Protein AF-A0A524F123-F1 (afdb_monomer_lite)

Sequence (159 aa):
MFIKKDIQKHLVKMGKIKVYKKPNFTHEKTQEEYDSALGEVSDNINSIKGILSKKMNVVRLRILDICVVNLENAFKQYYHTYTYSRDGTAEKNFTKSIRELNSFLRAAGLDASNNKDTESKIKWLNTEFIKQAKYIQQVERQIRDNNIEPFTEIVESLT

pLDDT: mean 89.84, std 8.6, range [45.41, 96.75]

Secondary structure (DSSP, 8-state):
----HHHHHHHHHTTSEEEEEEESS--SS-HHHHHHHHHHHHHHHHHHHHHHHTT--HHHHHHHHHHHHHHHHHHHHHTSTT--S--HHHHHHHHHHHHHHHHHHHHTT--TTT-HHHHHHHHHHHHHHHHHHHHHHHHHHHHHHTT--SEEEEEEE--

Structure (mmCIF, N/CA/C/O backbone):
data_AF-A0A524F123-F1
#
_entry.id   AF-A0A524F123-F1
#
loop_
_atom_site.group_PDB
_atom_site.id
_atom_site.type_symbol
_atom_site.label_atom_id
_atom_site.label_alt_id
_atom_site.label_comp_id
_atom_site.label_asym_id
_atom_site.label_entity_id
_atom_site.label_seq_id
_atom_site.pdbx_PDB_ins_code
_atom_site.Cartn_x
_atom_site.Cartn_y
_atom_site.Cartn_z
_atom_site.occupancy
_atom_site.B_iso_or_equiv
_atom_site.auth_seq_id
_atom_site.auth_comp_id
_atom_site.auth_asym_id
_atom_site.auth_atom_id
_atom_site.pdbx_PDB_model_num
ATOM 1 N N . MET A 1 1 ? -30.756 -1.840 24.312 1.00 45.41 1 MET A N 1
ATOM 2 C CA . MET A 1 1 ? -31.659 -2.975 24.013 1.00 45.41 1 MET A CA 1
ATOM 3 C C . MET A 1 1 ? -30.893 -3.940 23.119 1.00 45.41 1 MET A C 1
ATOM 5 O O . MET A 1 1 ? -30.521 -3.546 22.024 1.00 45.41 1 MET A O 1
ATOM 9 N N . PHE A 1 2 ? -30.553 -5.138 23.600 1.00 49.88 2 PHE A N 1
ATOM 10 C CA . PHE A 1 2 ? -29.768 -6.107 22.826 1.00 49.88 2 PHE A CA 1
ATOM 11 C C . PHE A 1 2 ? -30.707 -6.952 21.958 1.00 49.88 2 PHE A C 1
ATOM 13 O O . PHE A 1 2 ? -31.476 -7.761 22.475 1.00 49.88 2 PHE A O 1
ATOM 20 N N . ILE A 1 3 ? -30.675 -6.751 20.641 1.00 62.31 3 ILE A N 1
ATOM 21 C CA . ILE A 1 3 ? -31.380 -7.620 19.693 1.00 62.31 3 ILE A CA 1
ATOM 22 C C . ILE A 1 3 ? -30.590 -8.933 19.604 1.00 62.31 3 ILE A C 1
ATOM 24 O O . ILE A 1 3 ? -29.382 -8.918 19.376 1.00 62.31 3 ILE A O 1
ATOM 28 N N . LYS A 1 4 ? -31.247 -10.086 19.793 1.00 79.19 4 LYS A N 1
ATOM 29 C CA . LYS A 1 4 ? -30.601 -11.399 19.605 1.00 79.19 4 LYS A CA 1
ATOM 30 C C . LYS A 1 4 ? -30.065 -11.512 18.168 1.00 79.19 4 LYS A C 1
ATOM 32 O O . LYS A 1 4 ? -30.774 -11.144 17.232 1.00 79.19 4 LYS A O 1
ATOM 37 N N . LYS A 1 5 ? -28.865 -12.082 17.979 1.00 77.06 5 LYS A N 1
ATOM 38 C CA . LYS A 1 5 ? -28.205 -12.222 16.658 1.00 77.06 5 LYS A CA 1
ATOM 39 C C . LYS A 1 5 ? -29.109 -12.821 15.571 1.00 77.06 5 LYS A C 1
ATOM 41 O O . LYS A 1 5 ? -29.027 -12.410 14.416 1.00 77.06 5 LYS A O 1
ATOM 46 N N . ASP A 1 6 ? -29.996 -13.749 15.924 1.00 79.44 6 ASP A N 1
ATOM 47 C CA . ASP A 1 6 ? -30.924 -14.366 14.965 1.00 79.44 6 ASP A CA 1
ATOM 48 C C . ASP A 1 6 ? -32.019 -13.401 14.489 1.00 79.44 6 ASP A C 1
ATOM 50 O O . ASP A 1 6 ? -32.360 -13.379 13.306 1.00 79.44 6 ASP A O 1
ATOM 54 N N . ILE A 1 7 ? -32.502 -12.531 15.381 1.00 81.69 7 ILE A N 1
ATOM 55 C CA . ILE A 1 7 ? -33.461 -11.468 15.053 1.00 81.69 7 ILE A CA 1
ATOM 56 C C . ILE A 1 7 ? -32.778 -10.414 14.175 1.00 81.69 7 ILE A C 1
ATOM 58 O O . ILE A 1 7 ? -33.338 -9.992 13.167 1.00 81.69 7 ILE A O 1
ATOM 62 N N . GLN A 1 8 ? -31.535 -10.047 14.496 1.00 80.62 8 GLN A N 1
ATOM 63 C CA . GLN A 1 8 ? -30.740 -9.116 13.693 1.00 80.62 8 GLN A CA 1
ATOM 64 C C . GLN A 1 8 ? -30.529 -9.647 12.265 1.00 80.62 8 GLN A C 1
ATOM 66 O O . GLN A 1 8 ? -30.780 -8.929 11.301 1.00 80.62 8 GLN A O 1
ATOM 71 N N . LYS A 1 9 ? -30.163 -10.929 12.099 1.00 83.75 9 LYS A N 1
ATOM 72 C CA . LYS A 1 9 ? -30.049 -11.566 10.772 1.00 83.75 9 LYS A CA 1
ATOM 73 C C . LYS A 1 9 ? -31.360 -11.526 9.987 1.00 83.75 9 LYS A C 1
ATOM 75 O O . LYS A 1 9 ? -31.336 -11.312 8.777 1.00 83.75 9 LYS A O 1
ATOM 80 N N . HIS A 1 10 ? -32.490 -11.753 10.655 1.00 85.56 10 HIS A N 1
ATOM 81 C CA . HIS A 1 10 ? -33.800 -11.714 10.012 1.00 85.56 10 HIS A CA 1
ATOM 82 C C . HIS A 1 10 ? -34.150 -10.297 9.535 1.00 85.56 10 HIS A C 1
ATOM 84 O O . HIS A 1 10 ? -34.506 -10.113 8.375 1.00 85.56 10 HIS A O 1
ATOM 90 N N . LEU A 1 11 ? -33.941 -9.284 10.379 1.00 84.88 11 LEU A N 1
ATOM 91 C CA . LEU A 1 11 ? -34.186 -7.879 10.038 1.00 84.88 11 LEU A CA 1
ATOM 92 C C . LEU A 1 11 ? -33.279 -7.370 8.905 1.00 84.88 11 LEU A C 1
ATOM 94 O O . LEU A 1 11 ? -33.742 -6.599 8.065 1.00 84.88 11 LEU A O 1
ATOM 98 N N . VAL A 1 12 ? -32.023 -7.835 8.832 1.00 84.69 12 VAL A N 1
ATOM 99 C CA . VAL A 1 12 ? -31.125 -7.560 7.693 1.00 84.69 12 VAL A CA 1
ATOM 100 C C . VAL A 1 12 ? -31.685 -8.159 6.403 1.00 84.69 12 VAL A C 1
ATOM 102 O O . VAL A 1 12 ? -31.771 -7.466 5.394 1.00 84.69 12 VAL A O 1
ATOM 105 N N . LYS A 1 13 ? -32.117 -9.430 6.423 1.00 87.31 13 LYS A N 1
ATOM 106 C CA . LYS A 1 13 ? -32.725 -10.081 5.246 1.00 87.31 13 LYS A CA 1
ATOM 107 C C . LYS A 1 13 ? -33.996 -9.376 4.775 1.00 87.31 13 LYS A C 1
ATOM 109 O O . LYS A 1 13 ? -34.259 -9.341 3.580 1.00 87.31 13 LYS A O 1
ATOM 114 N N . MET A 1 14 ? -34.769 -8.822 5.704 1.00 87.50 14 MET A N 1
ATOM 115 C CA . MET A 1 14 ? -35.975 -8.047 5.406 1.00 87.50 14 MET A CA 1
ATOM 116 C C . MET A 1 14 ? -35.685 -6.614 4.930 1.00 87.50 14 MET A C 1
ATOM 118 O O . MET A 1 14 ? -36.629 -5.866 4.685 1.00 87.50 14 MET A O 1
ATOM 122 N N . GLY A 1 15 ? -34.415 -6.197 4.855 1.00 84.56 15 GLY A N 1
ATOM 123 C CA . GLY A 1 15 ? -34.036 -4.833 4.480 1.00 84.56 15 GLY A CA 1
ATOM 124 C C . GLY A 1 15 ? -34.471 -3.769 5.492 1.00 84.56 15 GLY A C 1
ATOM 125 O O . GLY A 1 15 ? -34.581 -2.606 5.131 1.00 84.56 15 GLY A O 1
ATOM 126 N N . LYS A 1 16 ? -34.749 -4.153 6.746 1.00 88.25 16 LYS A N 1
ATOM 127 C CA . LYS A 1 16 ? -35.198 -3.232 7.806 1.00 88.25 16 LYS A CA 1
ATOM 128 C C . LYS A 1 16 ? -34.047 -2.563 8.539 1.00 88.25 16 LYS A C 1
ATOM 130 O O . LYS A 1 16 ? -34.206 -1.468 9.066 1.00 88.25 16 LYS A O 1
ATOM 135 N N . ILE A 1 17 ? -32.900 -3.230 8.589 1.00 86.94 17 ILE A N 1
ATOM 136 C CA . ILE A 1 17 ? -31.689 -2.697 9.205 1.00 86.94 17 ILE A CA 1
ATOM 137 C C . ILE A 1 17 ? -30.476 -2.985 8.326 1.00 86.94 17 ILE A C 1
ATOM 139 O O . ILE A 1 17 ? -30.427 -4.001 7.628 1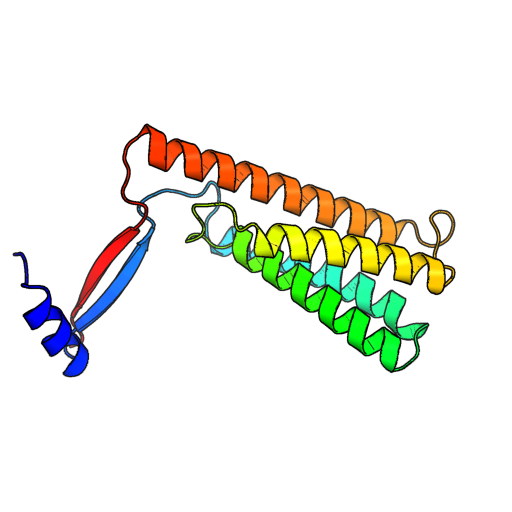.00 86.94 17 ILE A O 1
ATOM 143 N N . LYS A 1 18 ? -29.465 -2.127 8.426 1.00 86.12 18 LYS A N 1
ATOM 144 C CA . LYS A 1 18 ? -28.126 -2.346 7.889 1.00 86.12 18 LYS A CA 1
ATOM 145 C C . LYS A 1 18 ? -27.161 -2.520 9.053 1.00 86.12 18 LYS A C 1
ATOM 147 O O . LYS A 1 18 ? -27.154 -1.721 9.983 1.00 86.12 18 LYS A O 1
ATOM 152 N N . VAL A 1 19 ? -26.358 -3.576 9.010 1.00 82.75 19 VAL A N 1
ATOM 153 C CA . VAL A 1 19 ? -25.310 -3.821 10.006 1.00 82.75 19 VAL A CA 1
ATOM 154 C C . VAL A 1 19 ? -23.973 -3.597 9.327 1.00 82.75 19 VAL A C 1
ATOM 156 O O . VAL A 1 19 ? -23.689 -4.231 8.310 1.00 82.75 19 VAL A O 1
ATOM 159 N N . TYR A 1 20 ? -23.156 -2.712 9.879 1.00 86.19 20 TYR A N 1
ATOM 160 C CA . TYR A 1 20 ? -21.783 -2.510 9.433 1.00 86.19 20 TYR A CA 1
ATOM 161 C C . TYR A 1 20 ? -20.842 -2.467 10.631 1.00 86.19 20 TYR A C 1
ATOM 163 O O . TYR A 1 20 ? -21.258 -2.281 11.769 1.00 86.19 20 TYR A O 1
ATOM 171 N N . LYS A 1 21 ? -19.557 -2.707 10.380 1.00 85.75 21 LYS A N 1
ATOM 172 C CA . LYS A 1 21 ? -18.516 -2.615 11.405 1.00 85.75 21 LYS A CA 1
ATOM 173 C C . LYS A 1 21 ? -17.903 -1.226 11.349 1.00 85.75 21 LYS A C 1
ATOM 175 O O . LYS A 1 21 ? -17.742 -0.699 10.257 1.00 85.75 21 LYS A O 1
ATOM 180 N N . LYS A 1 22 ? -17.543 -0.663 12.498 1.00 87.88 22 LYS A N 1
ATOM 181 C CA . LYS A 1 22 ? -16.746 0.562 12.599 1.00 87.88 22 LYS A CA 1
ATOM 182 C C . LYS A 1 22 ? -15.468 0.264 13.390 1.00 87.88 22 LYS A C 1
ATOM 184 O O . LYS A 1 22 ? -15.565 -0.460 14.383 1.00 87.88 22 LYS A O 1
ATOM 189 N N . PRO A 1 23 ? -14.298 0.790 12.988 1.00 89.81 23 PRO A N 1
ATOM 190 C CA . PRO A 1 23 ? -13.079 0.698 13.785 1.00 89.81 23 PRO A CA 1
ATOM 191 C C . PRO A 1 23 ? -13.300 1.302 15.173 1.00 89.81 23 PRO A C 1
ATOM 193 O O . PRO A 1 23 ? -13.895 2.373 15.301 1.00 89.81 23 PRO A O 1
ATOM 196 N N . ASN A 1 24 ? -12.828 0.609 16.204 1.00 91.44 24 ASN A N 1
ATOM 197 C CA . ASN A 1 24 ? -12.884 1.061 17.598 1.00 91.44 24 ASN A CA 1
ATOM 198 C C . ASN A 1 24 ? -11.501 1.5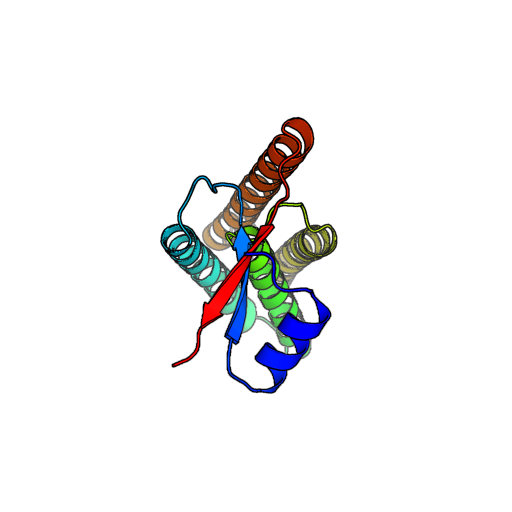09 18.106 1.00 91.44 24 ASN A C 1
ATOM 200 O O . ASN A 1 24 ? -11.158 1.394 19.278 1.00 91.44 24 ASN A O 1
ATOM 204 N N . PHE A 1 25 ? -10.677 1.979 17.181 1.00 92.06 25 PHE A N 1
ATOM 205 C CA . PHE A 1 25 ? -9.354 2.534 17.406 1.00 92.06 25 PHE A CA 1
ATOM 206 C C . PHE A 1 25 ? -9.169 3.692 16.425 1.00 92.06 25 PHE A C 1
ATOM 208 O O . PHE A 1 25 ? -9.880 3.790 15.420 1.00 92.06 25 PHE A O 1
ATOM 215 N N . THR A 1 26 ? -8.231 4.582 16.729 1.00 87.94 26 THR A N 1
ATOM 216 C CA . THR A 1 26 ? -8.036 5.812 15.960 1.00 87.94 26 THR A CA 1
ATOM 217 C C . THR A 1 26 ? -6.730 5.738 15.189 1.00 87.94 26 THR A C 1
ATOM 219 O O . THR A 1 26 ? -5.679 5.455 15.765 1.00 87.94 26 THR A O 1
ATOM 222 N N . HIS A 1 27 ? -6.808 6.004 13.887 1.00 92.44 27 HIS A N 1
ATOM 223 C CA . HIS A 1 27 ? -5.627 6.193 13.057 1.00 92.44 27 HIS A CA 1
ATOM 224 C C . HIS A 1 27 ? -5.009 7.584 13.269 1.00 92.44 27 HIS A C 1
ATOM 226 O O . HIS A 1 27 ? -5.697 8.517 13.672 1.00 92.44 27 HIS A O 1
ATOM 232 N N . GLU A 1 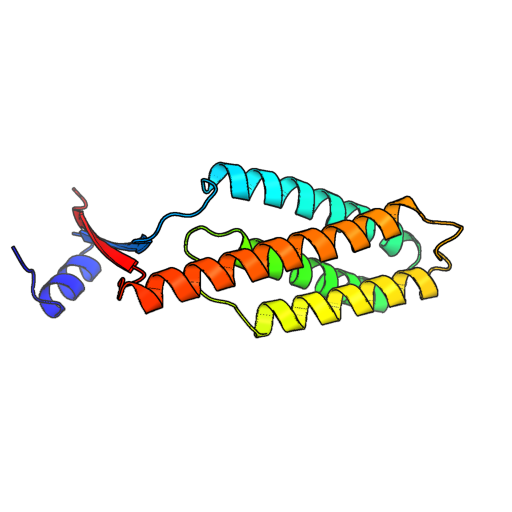28 ? -3.719 7.743 12.963 1.00 91.62 28 GLU A N 1
ATOM 233 C CA . GLU A 1 28 ? -3.033 9.047 13.011 1.00 91.62 28 GLU A CA 1
ATOM 234 C C . GLU A 1 28 ? -3.573 10.046 11.979 1.00 91.62 28 GLU A C 1
ATOM 236 O O . GLU A 1 28 ? -3.466 11.252 12.173 1.00 91.62 28 GLU A O 1
ATOM 241 N N . LYS A 1 29 ? -4.153 9.527 10.894 1.00 92.00 29 LYS A N 1
ATOM 242 C CA . LYS A 1 29 ? -4.749 10.270 9.788 1.00 92.00 29 LYS A CA 1
ATOM 243 C C . LYS A 1 29 ? -6.190 9.824 9.591 1.00 92.00 29 LYS A C 1
ATOM 245 O O . LYS A 1 29 ? -6.555 8.676 9.862 1.00 92.00 29 LYS A O 1
ATOM 250 N N . THR A 1 30 ? -6.998 10.736 9.085 1.00 93.00 30 THR A N 1
ATOM 251 C CA . THR A 1 30 ? -8.340 10.468 8.572 1.00 93.00 30 THR A CA 1
ATOM 252 C C . THR A 1 30 ? -8.280 9.646 7.280 1.00 93.00 30 THR A C 1
ATOM 254 O O . THR A 1 30 ? -7.237 9.549 6.628 1.00 93.00 30 THR A O 1
ATOM 257 N N . GLN A 1 31 ? -9.412 9.054 6.879 1.00 93.38 31 GLN A N 1
ATOM 258 C CA . GLN A 1 31 ? -9.476 8.330 5.605 1.00 93.38 31 GLN A CA 1
ATOM 259 C C . GLN A 1 31 ? -9.215 9.263 4.412 1.00 93.38 31 GLN A C 1
ATOM 261 O O . GLN A 1 31 ? -8.499 8.867 3.505 1.00 93.38 31 GLN A O 1
ATOM 266 N N . GLU A 1 32 ? -9.698 10.509 4.440 1.00 95.00 32 GLU A N 1
ATOM 267 C CA . GLU A 1 32 ? -9.473 11.490 3.363 1.00 95.00 32 GLU A CA 1
ATOM 268 C C . GLU A 1 32 ? -7.982 11.831 3.180 1.00 95.00 32 GLU A C 1
ATOM 270 O O . GLU A 1 32 ? -7.477 11.940 2.058 1.00 95.00 32 GLU A O 1
ATOM 275 N N . GLU A 1 33 ? -7.240 11.951 4.284 1.00 95.25 33 GLU A N 1
ATOM 276 C CA . GLU A 1 33 ? -5.788 12.157 4.249 1.00 95.25 33 GLU A CA 1
ATOM 277 C C . GLU A 1 33 ? -5.050 10.923 3.719 1.00 95.25 33 GLU A C 1
ATOM 279 O O . GLU A 1 33 ? -4.068 11.052 2.981 1.00 95.25 33 GLU A O 1
ATOM 284 N N . TYR A 1 34 ? -5.517 9.719 4.062 1.00 95.19 34 TYR A N 1
ATOM 285 C CA . TYR A 1 34 ? -4.980 8.492 3.482 1.00 95.19 34 TYR A CA 1
ATOM 286 C C . TYR A 1 34 ? -5.288 8.366 1.990 1.00 95.19 34 TYR A C 1
ATOM 288 O O . TYR A 1 34 ? -4.397 7.985 1.234 1.00 95.19 34 TYR A O 1
ATOM 296 N N . ASP A 1 35 ? -6.487 8.739 1.552 1.00 96.00 35 ASP A N 1
ATOM 297 C CA . ASP A 1 35 ? -6.876 8.724 0.141 1.00 96.00 35 ASP A CA 1
ATOM 298 C C . ASP A 1 35 ? -6.016 9.700 -0.674 1.00 96.00 35 ASP A C 1
ATOM 300 O O . ASP A 1 35 ? -5.553 9.368 -1.766 1.00 96.00 35 ASP A O 1
ATOM 304 N N . SER A 1 36 ? -5.707 10.869 -0.105 1.00 95.25 36 SER A N 1
ATOM 305 C CA . SER A 1 36 ? -4.786 11.838 -0.711 1.00 95.25 36 SER A CA 1
ATOM 306 C C . SER A 1 36 ? -3.371 11.264 -0.868 1.00 95.25 36 SER A C 1
ATOM 308 O O . SER A 1 36 ? -2.776 11.359 -1.942 1.00 95.25 36 SER A O 1
ATOM 310 N N . ALA A 1 37 ? -2.844 10.603 0.169 1.00 93.81 37 ALA A N 1
ATOM 311 C CA . ALA A 1 37 ? -1.537 9.941 0.106 1.00 93.81 37 ALA A CA 1
ATOM 312 C C . ALA A 1 37 ? -1.521 8.765 -0.890 1.00 93.81 37 ALA A C 1
ATOM 314 O O . ALA A 1 37 ? -0.540 8.560 -1.608 1.00 93.81 37 ALA A O 1
ATOM 315 N N . LEU A 1 38 ? -2.619 8.007 -0.975 1.00 95.69 38 LEU A N 1
ATOM 316 C CA . LEU A 1 38 ? -2.800 6.957 -1.977 1.00 95.69 38 LEU A CA 1
ATOM 317 C C . LEU A 1 38 ? -2.804 7.511 -3.404 1.00 95.69 38 LEU A C 1
ATOM 319 O O . LEU A 1 38 ? -2.305 6.836 -4.308 1.00 95.69 38 LEU A O 1
ATOM 323 N N . GLY A 1 39 ? -3.325 8.723 -3.608 1.00 95.19 39 GLY A N 1
ATOM 324 C CA . GLY A 1 39 ? -3.232 9.445 -4.877 1.00 95.19 39 GLY A CA 1
ATOM 325 C C . GLY A 1 39 ? -1.780 9.648 -5.309 1.00 95.19 39 GLY A C 1
ATOM 326 O O . GLY A 1 39 ? -1.389 9.187 -6.379 1.00 95.19 39 GLY A O 1
ATOM 327 N N . GLU A 1 40 ? -0.948 10.216 -4.433 1.00 94.75 40 GLU A N 1
ATOM 328 C CA . GLU A 1 40 ? 0.480 10.442 -4.712 1.00 94.75 40 GLU A CA 1
ATOM 329 C C . GLU A 1 40 ? 1.237 9.131 -4.995 1.00 94.75 40 GLU A C 1
ATOM 331 O O . GLU A 1 40 ? 2.047 9.038 -5.924 1.00 94.75 40 GLU A O 1
ATOM 336 N N . VAL A 1 41 ? 0.947 8.079 -4.224 1.00 95.25 41 VAL A N 1
ATOM 337 C CA . VAL A 1 41 ? 1.489 6.736 -4.465 1.00 95.25 41 VAL A CA 1
ATOM 338 C C . VAL A 1 41 ? 1.103 6.228 -5.855 1.00 95.25 41 VAL A C 1
ATOM 340 O O . VAL A 1 41 ? 1.963 5.735 -6.590 1.00 95.25 41 VAL A O 1
ATOM 343 N N . SER A 1 42 ? -0.172 6.353 -6.222 1.00 96.19 42 SER A N 1
ATOM 344 C CA . SER A 1 42 ? -0.699 5.875 -7.504 1.00 96.19 42 SER A CA 1
ATOM 345 C C . SER A 1 42 ? -0.074 6.631 -8.676 1.00 96.19 42 SER A C 1
ATOM 347 O O . SER A 1 42 ? 0.332 6.013 -9.662 1.00 96.19 42 SER A O 1
ATOM 349 N N . ASP A 1 43 ? 0.092 7.946 -8.557 1.00 96.12 43 ASP A N 1
ATOM 350 C CA . ASP A 1 43 ? 0.746 8.774 -9.572 1.00 96.12 43 ASP A CA 1
ATOM 351 C C . ASP A 1 43 ? 2.211 8.369 -9.774 1.00 96.12 43 ASP A C 1
ATOM 353 O O . ASP A 1 43 ? 2.673 8.196 -10.908 1.00 96.12 43 ASP A O 1
ATOM 357 N N . ASN A 1 44 ? 2.939 8.123 -8.681 1.00 94.81 44 ASN A N 1
ATOM 358 C CA . ASN A 1 44 ? 4.321 7.653 -8.741 1.00 94.81 44 ASN A CA 1
ATOM 359 C C . ASN A 1 44 ? 4.434 6.269 -9.397 1.00 94.81 44 ASN A C 1
ATOM 361 O O . ASN A 1 44 ? 5.286 6.070 -10.271 1.00 94.81 44 ASN A O 1
ATOM 365 N N . ILE A 1 45 ? 3.565 5.323 -9.031 1.00 95.44 45 ILE A N 1
ATOM 366 C CA . ILE A 1 45 ? 3.532 3.981 -9.630 1.00 95.44 45 ILE A CA 1
ATOM 367 C C . ILE A 1 45 ? 3.216 4.062 -11.132 1.00 95.44 45 ILE A C 1
ATOM 369 O O . ILE A 1 45 ? 3.910 3.445 -11.949 1.00 95.44 45 ILE A O 1
ATOM 373 N N . ASN A 1 46 ? 2.220 4.860 -11.521 1.00 94.88 46 ASN A N 1
ATOM 374 C CA . ASN A 1 46 ? 1.834 5.031 -12.922 1.00 94.88 46 ASN A CA 1
ATOM 375 C C . ASN A 1 46 ? 2.915 5.740 -13.745 1.00 94.88 46 ASN A C 1
ATOM 377 O O . ASN A 1 46 ? 3.161 5.364 -14.895 1.00 94.88 46 ASN A O 1
ATOM 381 N N . SER A 1 47 ? 3.632 6.695 -13.151 1.00 93.50 47 SER A N 1
ATOM 382 C CA . SER A 1 47 ? 4.802 7.327 -13.765 1.00 93.50 47 SER A CA 1
ATOM 383 C C . SER A 1 47 ? 5.901 6.298 -14.071 1.00 93.50 47 SER A C 1
ATOM 385 O O . SER A 1 47 ? 6.369 6.219 -15.211 1.00 93.50 47 SER A O 1
ATOM 387 N N . ILE A 1 48 ? 6.247 5.438 -13.100 1.00 92.56 48 ILE A N 1
ATOM 388 C CA . ILE A 1 48 ? 7.219 4.344 -13.285 1.00 92.56 48 ILE A CA 1
ATOM 389 C C . ILE A 1 48 ? 6.765 3.408 -14.420 1.00 92.56 48 ILE A C 1
ATOM 391 O O . ILE A 1 48 ? 7.544 3.093 -15.325 1.00 92.56 48 ILE A O 1
ATOM 395 N N . LYS A 1 49 ? 5.490 2.995 -14.416 1.00 92.88 49 LYS A N 1
ATOM 396 C CA . LYS A 1 49 ? 4.902 2.140 -15.461 1.00 92.88 49 LYS A CA 1
ATOM 397 C C . LYS A 1 49 ? 4.989 2.781 -16.848 1.00 92.88 49 LYS A C 1
ATOM 399 O O . LYS A 1 49 ? 5.371 2.115 -17.812 1.00 92.88 49 LYS A O 1
ATOM 404 N N . GLY A 1 50 ? 4.665 4.067 -16.967 1.00 91.06 50 GLY A N 1
ATOM 405 C CA . GLY A 1 50 ? 4.723 4.808 -18.229 1.00 91.06 50 GLY A CA 1
ATOM 406 C C . GLY A 1 50 ? 6.132 4.860 -18.827 1.00 91.06 50 GLY A C 1
ATOM 407 O O . GLY A 1 50 ? 6.297 4.742 -20.041 1.00 91.06 50 GLY A O 1
ATOM 408 N N . ILE A 1 51 ? 7.159 4.972 -17.982 1.00 88.44 51 ILE A N 1
ATOM 409 C CA . ILE A 1 51 ? 8.565 4.963 -18.410 1.00 88.44 51 ILE A CA 1
ATOM 410 C C . ILE A 1 51 ? 8.985 3.564 -18.879 1.00 88.44 51 ILE A C 1
ATOM 412 O O . ILE A 1 51 ? 9.586 3.415 -19.945 1.00 88.44 51 ILE A O 1
ATOM 416 N N . LEU A 1 52 ? 8.647 2.534 -18.102 1.00 88.38 52 LEU A N 1
ATOM 417 C CA . LEU A 1 52 ? 9.047 1.153 -18.372 1.00 88.38 52 LEU A CA 1
ATOM 418 C C . LEU A 1 52 ? 8.332 0.546 -19.585 1.00 88.38 52 LEU A C 1
ATOM 420 O O . LEU A 1 52 ? 8.954 -0.150 -20.390 1.00 88.38 52 LEU A O 1
ATOM 424 N N . SER A 1 53 ? 7.041 0.834 -19.746 1.00 90.06 53 SER A N 1
ATOM 425 C CA . SER A 1 53 ? 6.201 0.229 -20.787 1.00 90.06 53 SER A CA 1
ATOM 426 C C . SER A 1 53 ? 6.684 0.517 -22.210 1.00 90.06 53 SER A C 1
ATOM 428 O O . SER A 1 53 ? 6.627 -0.357 -23.073 1.00 90.06 53 SER A O 1
ATOM 430 N N . LYS A 1 54 ? 7.265 1.698 -22.447 1.00 85.25 54 LYS A N 1
ATOM 431 C CA . LYS A 1 54 ? 7.798 2.115 -23.756 1.00 85.25 54 LYS A CA 1
ATOM 432 C C . LYS A 1 54 ? 8.949 1.244 -24.275 1.00 85.25 54 LYS A C 1
ATOM 434 O O . LYS A 1 54 ? 9.306 1.348 -25.443 1.00 85.25 54 LYS A O 1
ATOM 439 N N . LYS A 1 55 ? 9.563 0.425 -23.416 1.00 79.00 55 LYS A N 1
ATOM 440 C CA . LYS A 1 55 ? 10.774 -0.357 -23.717 1.00 79.00 55 LYS A CA 1
ATOM 441 C C . LYS A 1 55 ? 10.552 -1.871 -23.613 1.00 79.00 55 LYS A C 1
ATOM 443 O O . LYS A 1 55 ? 11.518 -2.632 -23.611 1.00 79.00 55 LYS A O 1
ATOM 448 N N . MET A 1 56 ? 9.303 -2.326 -23.490 1.00 84.81 56 MET A N 1
ATOM 449 C CA . MET A 1 56 ? 8.977 -3.724 -23.196 1.00 84.81 56 MET A CA 1
ATOM 450 C C . MET A 1 56 ? 8.143 -4.401 -24.280 1.00 84.81 56 MET A C 1
ATOM 452 O O . MET A 1 56 ? 7.334 -3.779 -24.957 1.00 84.81 56 MET A O 1
ATOM 456 N N . ASN A 1 57 ? 8.314 -5.721 -24.395 1.00 88.38 57 ASN A N 1
ATOM 457 C CA . ASN A 1 57 ? 7.425 -6.568 -25.187 1.00 88.38 57 ASN A CA 1
ATOM 458 C C . ASN A 1 57 ? 6.125 -6.886 -24.424 1.00 88.38 57 ASN A C 1
ATOM 460 O O . ASN A 1 57 ? 6.028 -6.680 -23.214 1.00 88.38 57 ASN A O 1
ATOM 464 N N . VAL A 1 58 ? 5.147 -7.459 -25.128 1.00 86.44 58 VAL A N 1
ATOM 465 C CA . VAL A 1 58 ? 3.799 -7.744 -24.601 1.00 86.44 58 VAL A CA 1
ATOM 466 C C . VAL A 1 58 ? 3.810 -8.611 -23.337 1.00 86.44 58 VAL A C 1
ATOM 468 O O . VAL A 1 58 ? 3.059 -8.345 -22.402 1.00 86.44 58 VAL A O 1
ATOM 471 N N . VAL A 1 59 ? 4.664 -9.638 -23.269 1.00 86.69 59 VAL A N 1
ATOM 472 C CA . VAL A 1 59 ? 4.741 -10.517 -22.088 1.00 86.69 59 VAL A CA 1
ATOM 473 C C . VAL A 1 59 ? 5.270 -9.746 -20.880 1.00 86.69 59 VAL A C 1
ATOM 475 O O . VAL A 1 59 ? 4.688 -9.817 -19.801 1.00 86.69 59 VAL A O 1
ATOM 478 N N . ARG A 1 60 ? 6.340 -8.965 -21.061 1.00 87.25 60 ARG A N 1
ATOM 479 C CA . ARG A 1 60 ? 6.918 -8.136 -19.995 1.00 87.25 60 ARG A CA 1
ATOM 480 C C . ARG A 1 60 ? 5.960 -7.040 -19.534 1.00 87.25 60 ARG A C 1
ATOM 482 O O . ARG A 1 60 ? 5.897 -6.790 -18.337 1.00 87.25 60 ARG A O 1
ATOM 489 N N . LEU A 1 61 ? 5.174 -6.461 -20.443 1.00 89.12 61 LEU A N 1
ATOM 490 C CA . LEU A 1 61 ? 4.117 -5.505 -20.102 1.00 89.12 61 LEU A CA 1
ATOM 491 C C . LEU A 1 61 ? 3.061 -6.119 -19.179 1.00 89.12 61 LEU A C 1
ATOM 493 O O . LEU A 1 61 ? 2.739 -5.525 -18.158 1.00 89.12 61 LEU A O 1
ATOM 497 N N . ARG A 1 62 ? 2.589 -7.337 -19.470 1.00 90.12 62 ARG A N 1
ATOM 498 C CA . ARG A 1 62 ? 1.619 -8.023 -18.598 1.00 90.12 62 ARG A CA 1
ATOM 499 C C . ARG A 1 62 ? 2.174 -8.286 -17.202 1.00 90.12 62 ARG A C 1
ATOM 501 O O . ARG A 1 62 ? 1.453 -8.148 -16.221 1.00 90.12 62 ARG A O 1
ATOM 508 N N . ILE A 1 63 ? 3.447 -8.669 -17.103 1.00 91.50 63 ILE A N 1
ATOM 509 C CA . ILE A 1 63 ? 4.086 -8.875 -15.797 1.00 91.50 63 ILE A CA 1
ATOM 510 C C . ILE A 1 63 ? 4.217 -7.532 -15.068 1.00 91.50 63 ILE A C 1
ATOM 512 O O . ILE A 1 63 ? 3.856 -7.454 -13.900 1.00 91.50 63 ILE A O 1
ATOM 516 N N . LEU A 1 64 ? 4.648 -6.469 -15.757 1.00 92.56 64 LEU A N 1
ATOM 517 C CA . LEU A 1 64 ? 4.711 -5.114 -15.201 1.00 92.56 64 LEU A CA 1
ATOM 518 C C . LEU A 1 64 ? 3.348 -4.649 -14.664 1.00 92.56 64 LEU A C 1
ATOM 520 O O . LEU A 1 64 ? 3.292 -4.099 -13.566 1.00 92.56 64 LEU A O 1
ATOM 524 N N . ASP A 1 65 ? 2.262 -4.909 -15.392 1.00 93.19 65 ASP A N 1
ATOM 525 C CA . ASP A 1 65 ? 0.901 -4.592 -14.949 1.00 93.19 65 ASP A CA 1
ATOM 526 C C . ASP A 1 65 ? 0.536 -5.325 -13.654 1.00 93.19 65 ASP A C 1
ATOM 528 O O . ASP A 1 65 ? 0.014 -4.711 -12.725 1.00 93.19 65 ASP A O 1
ATOM 532 N N . ILE A 1 66 ? 0.868 -6.616 -13.552 1.00 93.81 66 ILE A N 1
ATOM 533 C CA . ILE A 1 66 ? 0.660 -7.399 -12.327 1.00 93.81 66 ILE A CA 1
ATOM 534 C C . ILE A 1 66 ? 1.467 -6.808 -11.162 1.00 93.81 66 ILE A C 1
ATOM 536 O O . ILE A 1 66 ? 0.935 -6.678 -10.059 1.00 93.81 66 ILE A O 1
ATOM 540 N N . CYS A 1 67 ? 2.728 -6.423 -11.385 1.00 94.19 67 CYS A N 1
ATOM 541 C CA . CYS A 1 67 ? 3.558 -5.801 -10.351 1.00 94.19 67 CYS A CA 1
ATOM 542 C C . CYS A 1 67 ? 2.939 -4.488 -9.852 1.00 94.19 67 CYS A C 1
ATOM 544 O O . CYS A 1 67 ? 2.854 -4.267 -8.648 1.00 94.19 67 CYS A O 1
ATOM 546 N N . VAL A 1 68 ? 2.492 -3.630 -10.771 1.00 95.31 68 VAL A N 1
ATOM 547 C CA . VAL A 1 68 ? 1.865 -2.336 -10.463 1.00 95.31 68 VAL A CA 1
ATOM 548 C C . VAL A 1 68 ? 0.596 -2.521 -9.634 1.00 95.31 68 VAL A C 1
ATOM 550 O O . VAL A 1 68 ? 0.474 -1.919 -8.569 1.00 95.31 68 VAL A O 1
ATOM 553 N N . VAL A 1 69 ? -0.296 -3.421 -10.054 1.00 95.62 69 VAL A N 1
ATOM 554 C CA . VAL A 1 69 ? -1.530 -3.731 -9.314 1.00 95.62 69 VAL A CA 1
ATOM 555 C C . VAL A 1 69 ? -1.220 -4.256 -7.911 1.00 95.62 69 VAL A C 1
ATOM 557 O O . VAL A 1 69 ? -1.859 -3.856 -6.940 1.00 95.62 69 VAL A O 1
ATOM 560 N N . ASN A 1 70 ? -0.218 -5.126 -7.773 1.00 95.31 70 ASN A N 1
ATOM 561 C CA . ASN A 1 70 ? 0.175 -5.661 -6.471 1.00 95.31 70 ASN A CA 1
ATOM 562 C C . ASN A 1 70 ? 0.738 -4.586 -5.531 1.00 95.31 70 ASN A C 1
ATOM 564 O O . ASN A 1 70 ? 0.482 -4.652 -4.329 1.00 95.31 70 ASN A O 1
ATOM 568 N N . LEU A 1 71 ? 1.482 -3.607 -6.056 1.00 96.31 71 LEU A N 1
ATOM 569 C CA . LEU A 1 71 ? 1.962 -2.469 -5.268 1.00 96.31 71 LEU A CA 1
ATOM 570 C C . LEU A 1 71 ? 0.796 -1.609 -4.789 1.00 96.31 71 LEU A C 1
ATOM 572 O O . LEU A 1 71 ? 0.690 -1.357 -3.591 1.00 96.31 71 LEU A O 1
ATOM 576 N N . GLU A 1 72 ? -0.099 -1.210 -5.694 1.00 96.19 72 GLU A N 1
ATOM 577 C CA . GLU A 1 72 ? -1.271 -0.406 -5.336 1.00 96.19 72 GLU A CA 1
ATOM 578 C C . GLU A 1 72 ? -2.148 -1.107 -4.300 1.00 96.19 72 GLU A C 1
ATOM 580 O O . GLU A 1 72 ? -2.563 -0.485 -3.328 1.00 96.19 72 GLU A O 1
ATOM 585 N N . ASN A 1 73 ? -2.408 -2.406 -4.468 1.00 96.12 73 ASN A N 1
ATOM 586 C CA . ASN A 1 73 ? -3.215 -3.173 -3.521 1.00 96.12 73 ASN A CA 1
ATOM 587 C C . ASN A 1 73 ? -2.563 -3.245 -2.139 1.00 96.12 73 ASN A C 1
ATOM 589 O O . ASN A 1 73 ? -3.262 -3.144 -1.132 1.00 96.12 73 ASN A O 1
ATOM 593 N N . ALA A 1 74 ? -1.236 -3.381 -2.079 1.00 96.12 74 ALA A N 1
ATOM 594 C CA . ALA A 1 74 ? -0.521 -3.349 -0.812 1.00 96.12 74 ALA A CA 1
ATOM 595 C C . ALA A 1 74 ? -0.690 -1.983 -0.130 1.00 96.12 74 ALA A C 1
ATOM 597 O O . ALA A 1 74 ? -1.077 -1.927 1.032 1.00 96.12 74 ALA A O 1
ATOM 598 N N . PHE A 1 75 ? -0.493 -0.874 -0.845 1.00 96.75 75 PHE A N 1
ATOM 599 C CA . PHE A 1 75 ? -0.721 0.450 -0.262 1.00 96.75 75 PHE A CA 1
ATOM 600 C C . PHE A 1 75 ? -2.174 0.669 0.156 1.00 96.75 75 PHE A C 1
ATOM 602 O O . PHE A 1 75 ? -2.400 1.082 1.287 1.00 96.75 75 PHE A O 1
ATOM 609 N N . LYS A 1 76 ? -3.156 0.335 -0.691 1.00 95.62 76 LYS A N 1
ATOM 610 C CA . LYS A 1 76 ? -4.588 0.456 -0.365 1.00 95.62 76 LYS A CA 1
ATOM 611 C C . LYS A 1 76 ? -4.942 -0.303 0.907 1.00 95.62 76 LYS A C 1
ATOM 613 O O . LYS A 1 76 ? -5.672 0.225 1.733 1.00 95.62 76 LYS A O 1
ATOM 618 N N . GLN A 1 77 ? -4.383 -1.498 1.095 1.00 95.19 77 GLN A N 1
ATOM 619 C CA . GLN A 1 77 ? -4.560 -2.252 2.331 1.00 95.19 77 GLN A CA 1
ATOM 620 C C . GLN A 1 77 ? -4.033 -1.467 3.539 1.00 95.19 77 GLN A C 1
ATOM 622 O O . GLN A 1 77 ? -4.737 -1.316 4.531 1.00 95.19 77 GLN A O 1
ATOM 627 N N . TYR A 1 78 ? -2.806 -0.954 3.481 1.00 95.81 78 TYR A N 1
ATOM 628 C CA . TYR A 1 78 ? -2.168 -0.308 4.631 1.00 95.81 78 TYR A CA 1
ATOM 629 C C . TYR A 1 78 ? -2.626 1.144 4.881 1.00 95.81 78 TYR A C 1
ATOM 631 O O . TYR A 1 78 ? -2.505 1.622 6.007 1.00 95.81 78 TYR A O 1
ATOM 639 N N . TYR A 1 79 ? -3.190 1.820 3.878 1.00 95.50 79 TYR A N 1
ATOM 640 C CA . TYR A 1 79 ? -3.779 3.169 3.939 1.00 95.50 79 TYR A CA 1
ATOM 641 C C . TYR A 1 79 ? -5.316 3.122 4.033 1.00 95.50 79 TYR A C 1
ATOM 643 O O . TYR A 1 79 ? -6.030 3.975 3.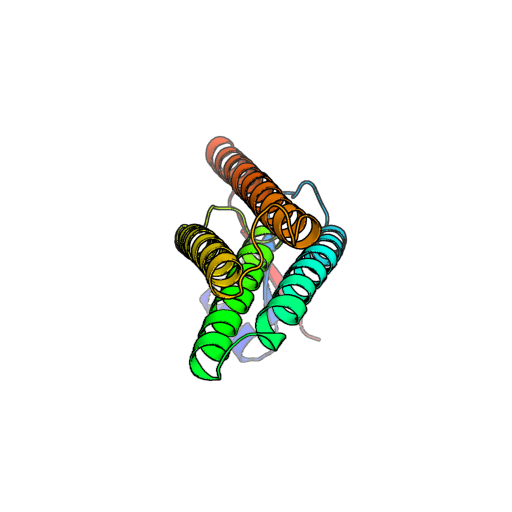510 1.00 95.50 79 TYR A O 1
ATOM 651 N N . HIS A 1 80 ? -5.842 2.105 4.708 1.00 93.69 80 HIS A N 1
ATOM 652 C CA . HIS A 1 80 ? -7.263 1.989 4.996 1.00 93.69 80 HIS A CA 1
ATOM 653 C C . HIS A 1 80 ? -7.483 2.022 6.5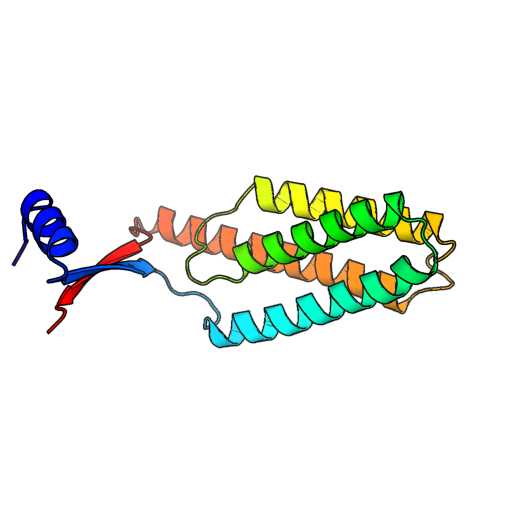05 1.00 93.69 80 HIS A C 1
ATOM 655 O O . HIS A 1 80 ? -6.854 1.273 7.250 1.00 93.69 80 HIS A O 1
ATOM 661 N N . THR A 1 81 ? -8.418 2.852 6.962 1.00 91.50 81 THR A N 1
ATOM 662 C CA . THR A 1 81 ? -8.706 3.069 8.395 1.00 91.50 81 THR A CA 1
ATOM 663 C C . THR A 1 81 ? -9.275 1.849 9.132 1.00 91.50 81 THR A C 1
ATOM 665 O O . THR A 1 81 ? -9.434 1.861 10.348 1.00 91.50 81 THR A O 1
ATOM 668 N N . TYR A 1 82 ? -9.613 0.781 8.410 1.00 92.38 82 TYR A N 1
ATOM 669 C CA . TYR A 1 82 ? -10.013 -0.498 9.012 1.00 92.38 82 TYR A CA 1
ATOM 670 C C . TYR A 1 82 ? -8.837 -1.460 9.189 1.00 92.38 82 TYR A C 1
ATOM 672 O O . TYR A 1 82 ? -9.012 -2.548 9.736 1.00 92.38 82 TYR A O 1
ATOM 680 N N . THR A 1 83 ? -7.648 -1.107 8.716 1.00 94.19 83 THR A N 1
ATOM 681 C CA . THR A 1 83 ? -6.480 -1.972 8.822 1.00 94.19 83 THR A CA 1
ATOM 682 C C . THR A 1 83 ? -5.842 -1.791 10.187 1.00 94.19 83 THR A C 1
ATOM 684 O O . THR A 1 83 ? -5.263 -0.755 10.486 1.00 94.19 83 THR A O 1
ATOM 687 N N . TYR A 1 84 ? -5.947 -2.824 11.016 1.00 94.06 84 TYR A N 1
ATOM 688 C CA . TYR A 1 84 ? -5.471 -2.815 12.402 1.00 94.06 84 TYR A CA 1
ATOM 689 C C . TYR A 1 84 ? -4.298 -3.769 12.650 1.00 94.06 84 TYR A C 1
ATOM 691 O O . TYR A 1 84 ? -3.715 -3.757 13.729 1.00 94.06 84 TYR A O 1
ATOM 699 N N . SER A 1 85 ? -3.973 -4.623 11.678 1.00 94.75 85 SER A N 1
ATOM 700 C CA . SER A 1 85 ? -2.923 -5.634 11.776 1.00 94.75 85 SER A CA 1
ATOM 701 C C . SER A 1 85 ? -2.167 -5.765 10.461 1.00 94.75 85 SER A C 1
ATOM 703 O O . SER A 1 85 ? -2.655 -5.387 9.391 1.00 94.75 85 SER A O 1
ATOM 705 N N . ARG A 1 86 ? -0.935 -6.275 10.544 1.00 94.06 86 ARG A N 1
ATOM 706 C CA . ARG A 1 86 ? -0.100 -6.482 9.358 1.00 94.06 86 ARG A CA 1
ATOM 707 C C . ARG A 1 86 ? -0.630 -7.625 8.497 1.00 94.06 86 ARG A C 1
ATOM 709 O O . ARG A 1 86 ? -0.959 -8.696 9.001 1.00 94.06 86 ARG A O 1
ATOM 716 N N . ASP A 1 87 ? -0.603 -7.419 7.186 1.00 95.25 87 ASP A N 1
ATOM 717 C CA . ASP A 1 87 ? -0.912 -8.430 6.183 1.00 95.25 87 ASP A CA 1
ATOM 718 C C . ASP A 1 87 ? 0.388 -8.948 5.542 1.00 95.25 87 ASP A C 1
ATOM 720 O O . ASP A 1 87 ? 1.009 -8.313 4.684 1.00 95.25 87 ASP A O 1
ATOM 724 N N . GLY A 1 88 ? 0.796 -10.156 5.940 1.00 93.75 88 GLY A N 1
ATOM 725 C CA . GLY A 1 88 ? 2.006 -10.789 5.411 1.00 93.75 88 GLY A CA 1
ATOM 726 C C . GLY A 1 88 ? 1.947 -11.098 3.907 1.00 93.75 88 GLY A C 1
ATOM 727 O O . GLY A 1 88 ? 2.989 -11.173 3.252 1.00 93.75 88 GLY A O 1
ATOM 728 N N . THR A 1 89 ? 0.751 -11.252 3.330 1.00 94.75 89 THR A N 1
ATOM 729 C CA . THR A 1 89 ? 0.577 -11.442 1.883 1.00 94.75 89 THR A CA 1
ATOM 730 C C . THR A 1 89 ? 0.834 -10.133 1.148 1.00 94.75 89 THR A C 1
ATOM 732 O O . THR A 1 89 ? 1.588 -10.128 0.171 1.00 94.75 89 THR A O 1
ATOM 735 N N . ALA A 1 90 ? 0.281 -9.021 1.637 1.00 94.50 90 ALA A N 1
ATOM 736 C CA . ALA A 1 90 ? 0.530 -7.691 1.088 1.00 94.50 90 ALA A CA 1
ATOM 737 C C . ALA A 1 90 ? 2.021 -7.314 1.166 1.00 94.50 90 ALA A C 1
ATOM 739 O O . ALA A 1 90 ? 2.591 -6.883 0.165 1.00 94.50 90 ALA A O 1
ATOM 740 N N . GLU A 1 91 ? 2.694 -7.570 2.293 1.00 95.56 91 GLU A N 1
ATOM 741 C CA . GLU A 1 91 ? 4.145 -7.340 2.450 1.00 95.56 91 GLU A CA 1
ATOM 742 C C . GLU A 1 91 ? 4.987 -8.155 1.465 1.00 95.56 91 GLU A C 1
ATOM 744 O O . GLU A 1 91 ? 5.915 -7.637 0.826 1.00 95.56 91 GLU A O 1
ATOM 749 N N . LYS A 1 92 ? 4.658 -9.442 1.310 1.00 95.75 92 LYS A N 1
ATOM 750 C CA . LYS A 1 92 ? 5.350 -10.330 0.375 1.00 95.75 92 LYS A CA 1
ATOM 751 C C . LYS A 1 92 ? 5.145 -9.877 -1.069 1.00 95.75 92 LYS A C 1
ATOM 753 O O . LYS A 1 92 ? 6.113 -9.833 -1.834 1.00 95.75 92 LYS A O 1
ATOM 758 N N . ASN A 1 93 ? 3.914 -9.522 -1.435 1.00 95.25 93 ASN A N 1
ATOM 759 C CA . ASN A 1 93 ? 3.568 -9.040 -2.770 1.00 95.25 93 ASN A CA 1
ATOM 760 C C . ASN A 1 93 ? 4.250 -7.707 -3.083 1.00 95.25 93 ASN A C 1
ATOM 762 O O . ASN A 1 93 ? 4.812 -7.563 -4.171 1.00 95.25 93 ASN A O 1
ATOM 766 N N . PHE A 1 94 ? 4.284 -6.778 -2.126 1.00 96.44 94 PHE A N 1
ATOM 767 C CA . PHE A 1 94 ? 5.001 -5.512 -2.252 1.00 96.44 94 PHE A CA 1
ATOM 768 C C . PHE A 1 94 ? 6.495 -5.743 -2.503 1.00 96.44 94 PHE A C 1
ATOM 770 O O . PHE A 1 94 ? 7.037 -5.323 -3.527 1.00 96.44 94 PHE A O 1
ATOM 777 N N . THR A 1 95 ? 7.153 -6.499 -1.619 1.00 96.19 95 THR A N 1
ATOM 778 C CA . THR A 1 95 ? 8.596 -6.781 -1.706 1.00 96.19 95 THR A CA 1
ATOM 779 C C . THR A 1 95 ? 8.965 -7.454 -3.027 1.00 96.19 95 THR A C 1
ATOM 781 O O . THR A 1 95 ? 9.963 -7.102 -3.664 1.00 96.19 95 THR A O 1
ATOM 784 N N . LYS A 1 96 ? 8.152 -8.426 -3.461 1.00 96.31 96 LYS A N 1
ATOM 785 C CA . LYS A 1 96 ? 8.328 -9.102 -4.748 1.00 96.31 96 LYS A CA 1
ATOM 786 C C . LYS A 1 96 ? 8.200 -8.114 -5.911 1.00 96.31 96 LYS A C 1
ATOM 788 O O . LYS A 1 96 ? 9.082 -8.081 -6.765 1.00 96.31 96 LYS A O 1
ATOM 793 N N . SER A 1 97 ? 7.166 -7.278 -5.906 1.00 96.25 97 SER A N 1
ATOM 794 C CA . SER A 1 97 ? 6.890 -6.328 -6.990 1.00 96.25 97 SER A CA 1
ATOM 795 C C . SER A 1 97 ? 7.959 -5.235 -7.096 1.00 96.25 97 SER A C 1
ATOM 797 O O . SER A 1 97 ? 8.371 -4.894 -8.201 1.00 96.25 97 SER A O 1
ATOM 799 N N . ILE A 1 98 ? 8.506 -4.748 -5.972 1.00 95.56 98 ILE A N 1
ATOM 800 C CA . ILE A 1 98 ? 9.662 -3.831 -5.974 1.00 95.56 98 ILE A CA 1
ATOM 801 C C . ILE A 1 98 ? 10.899 -4.495 -6.594 1.00 95.56 98 ILE A C 1
ATOM 803 O O . ILE A 1 98 ? 11.621 -3.872 -7.377 1.00 95.56 98 ILE A O 1
ATOM 807 N N . ARG A 1 99 ? 11.166 -5.767 -6.278 1.00 95.00 99 ARG A N 1
ATOM 808 C CA . ARG A 1 99 ? 12.288 -6.507 -6.881 1.00 95.00 99 ARG A CA 1
ATOM 809 C C . ARG A 1 99 ? 12.107 -6.675 -8.392 1.00 95.00 99 ARG A C 1
ATOM 811 O O . ARG A 1 99 ? 13.072 -6.530 -9.145 1.00 95.00 99 ARG A O 1
ATOM 818 N N . GLU A 1 100 ? 10.887 -6.965 -8.830 1.00 94.06 100 GLU A N 1
ATOM 819 C CA . GLU A 1 100 ? 10.540 -7.101 -10.247 1.00 94.06 100 GLU A CA 1
ATOM 820 C C . GLU A 1 100 ? 10.662 -5.759 -10.985 1.00 94.06 100 GLU A C 1
ATOM 822 O O . GLU A 1 100 ? 11.315 -5.713 -12.026 1.00 94.06 100 GLU A O 1
ATOM 827 N N . LEU A 1 101 ? 10.188 -4.648 -10.407 1.00 93.12 101 LEU A N 1
ATOM 828 C CA . LEU A 1 101 ? 10.392 -3.297 -10.952 1.00 93.12 101 LEU A CA 1
ATOM 829 C C . LEU A 1 101 ? 11.873 -2.947 -11.140 1.00 93.12 101 LEU A C 1
ATOM 831 O O . LEU A 1 101 ? 12.268 -2.462 -12.200 1.00 93.12 101 LEU A O 1
ATOM 835 N N . ASN A 1 102 ? 12.717 -3.236 -10.149 1.00 91.56 102 ASN A N 1
ATOM 836 C CA . ASN A 1 102 ? 14.160 -3.016 -10.278 1.00 91.56 102 ASN A CA 1
ATOM 837 C C . ASN A 1 102 ? 14.783 -3.892 -11.377 1.00 91.56 102 ASN A C 1
ATOM 839 O O . ASN A 1 102 ? 15.683 -3.459 -12.096 1.00 91.56 102 ASN A O 1
ATOM 843 N N . SER A 1 103 ? 14.293 -5.122 -11.540 1.00 91.00 103 SER A N 1
ATOM 844 C CA . SER A 1 103 ? 14.740 -6.018 -12.613 1.00 91.00 103 SER A CA 1
ATOM 845 C C . SER A 1 103 ? 14.327 -5.490 -13.988 1.00 91.00 103 SER A C 1
ATOM 847 O O . SER A 1 103 ? 15.110 -5.544 -14.936 1.00 91.00 103 SER A O 1
ATOM 849 N N . PHE A 1 104 ? 13.128 -4.916 -14.089 1.00 91.25 104 PHE A N 1
ATOM 850 C CA . PHE A 1 104 ? 12.641 -4.260 -15.293 1.00 91.25 104 PHE A CA 1
ATOM 851 C C . PHE A 1 104 ? 13.451 -3.029 -15.679 1.00 91.25 104 PHE A C 1
ATOM 853 O O . PHE A 1 104 ? 13.779 -2.884 -16.855 1.00 91.25 104 PHE A O 1
ATOM 860 N N . LEU A 1 105 ? 13.818 -2.186 -14.713 1.00 88.69 105 LEU A N 1
ATOM 861 C CA . LEU A 1 105 ? 14.685 -1.032 -14.960 1.00 88.69 105 LEU A CA 1
ATOM 862 C C . LEU A 1 105 ? 16.018 -1.449 -15.580 1.00 88.69 105 LEU A C 1
ATOM 864 O O . LEU A 1 105 ? 16.398 -0.936 -16.632 1.00 88.69 105 LEU A O 1
ATOM 868 N N . ARG A 1 106 ? 16.674 -2.454 -14.991 1.00 87.38 106 ARG A N 1
ATOM 869 C CA . ARG A 1 106 ? 17.928 -3.010 -15.521 1.00 87.38 106 ARG A CA 1
ATOM 870 C C . ARG A 1 106 ? 17.747 -3.579 -16.927 1.00 87.38 106 ARG A C 1
ATOM 872 O O . ARG A 1 106 ? 18.529 -3.270 -17.818 1.00 87.38 106 ARG A O 1
ATOM 879 N N . ALA A 1 107 ? 16.692 -4.365 -17.150 1.00 85.31 107 ALA A N 1
ATOM 880 C CA . ALA A 1 107 ? 16.405 -4.962 -18.455 1.00 85.31 107 ALA A CA 1
ATOM 881 C C . ALA A 1 107 ? 16.061 -3.926 -19.541 1.00 85.31 107 ALA A C 1
ATOM 883 O O . ALA A 1 107 ? 16.239 -4.205 -20.725 1.00 85.31 107 ALA A O 1
ATOM 884 N N . ALA A 1 108 ? 15.560 -2.753 -19.148 1.00 82.62 108 ALA A N 1
ATOM 885 C CA . ALA A 1 108 ? 15.258 -1.634 -20.034 1.00 82.62 108 ALA A CA 1
ATOM 886 C C . ALA A 1 108 ? 16.462 -0.699 -20.278 1.00 82.62 108 ALA A C 1
ATOM 888 O O . ALA A 1 108 ? 16.315 0.295 -20.994 1.00 82.62 108 ALA A O 1
ATOM 889 N N . GLY A 1 109 ? 17.631 -0.990 -19.688 1.00 80.94 109 GLY A N 1
ATOM 890 C CA . GLY A 1 109 ? 18.825 -0.140 -19.771 1.00 80.94 109 GLY A CA 1
ATOM 891 C C . GLY A 1 109 ? 18.678 1.194 -19.030 1.00 80.94 109 GLY A C 1
ATOM 892 O O . GLY A 1 109 ? 19.273 2.187 -19.432 1.00 80.94 109 GLY A O 1
ATOM 893 N N . LEU A 1 110 ? 17.830 1.235 -17.999 1.00 78.75 110 LEU A N 1
ATOM 894 C CA . LEU A 1 110 ? 17.539 2.412 -17.179 1.00 78.75 110 LEU A CA 1
ATOM 895 C C . LEU A 1 110 ? 18.139 2.235 -15.778 1.00 78.75 110 LEU A C 1
ATOM 897 O O . LEU A 1 110 ? 17.408 2.131 -14.796 1.00 78.75 110 LEU A O 1
ATOM 901 N N . ASP A 1 111 ? 19.462 2.131 -15.701 1.00 68.25 111 ASP A N 1
ATOM 902 C CA . ASP A 1 111 ? 20.206 2.017 -14.446 1.00 68.25 111 ASP A CA 1
ATOM 903 C C . ASP A 1 111 ? 20.454 3.382 -13.767 1.00 68.25 111 ASP A C 1
ATOM 905 O O . ASP A 1 111 ? 20.070 4.443 -14.273 1.00 68.25 111 ASP A O 1
ATOM 909 N N . ALA A 1 112 ? 21.076 3.340 -12.584 1.00 59.25 112 ALA A N 1
ATOM 910 C CA . ALA A 1 112 ? 21.161 4.443 -11.621 1.00 59.25 112 ALA A CA 1
ATOM 911 C C . ALA A 1 112 ? 21.765 5.755 -12.143 1.00 59.25 112 ALA A C 1
ATOM 913 O O . ALA A 1 112 ? 21.494 6.833 -11.609 1.00 59.25 112 ALA A O 1
ATOM 914 N N . SER A 1 113 ? 22.580 5.699 -13.195 1.00 60.09 113 SER A N 1
ATOM 915 C CA . SER A 1 113 ? 23.154 6.889 -13.826 1.00 60.09 113 SER A CA 1
ATOM 916 C C . SER A 1 113 ? 22.166 7.590 -14.765 1.00 60.09 113 SER A C 1
ATOM 918 O O . SER A 1 113 ? 22.188 8.818 -14.851 1.00 60.09 113 SER A O 1
ATOM 920 N N . ASN A 1 114 ? 21.267 6.835 -15.404 1.00 64.44 114 ASN A N 1
ATOM 921 C CA . ASN A 1 114 ? 20.414 7.296 -16.501 1.00 64.44 114 ASN A CA 1
ATOM 922 C C . ASN A 1 114 ? 18.950 7.542 -16.108 1.00 64.44 114 ASN A C 1
ATOM 924 O O . ASN A 1 114 ? 18.211 8.144 -16.886 1.00 64.44 114 ASN A O 1
ATOM 928 N N . ASN A 1 115 ? 18.504 7.090 -14.927 1.00 77.81 115 ASN A N 1
ATOM 929 C CA . ASN A 1 115 ? 17.101 7.223 -14.517 1.00 77.81 115 ASN A CA 1
ATOM 930 C C . ASN A 1 115 ? 16.901 7.507 -13.013 1.00 77.81 115 ASN A C 1
ATOM 932 O O . ASN A 1 115 ? 16.088 6.869 -12.336 1.00 77.81 115 ASN A O 1
ATOM 936 N N . LYS A 1 116 ? 17.635 8.504 -12.498 1.00 82.69 116 LYS A N 1
ATOM 937 C CA . LYS A 1 116 ? 17.622 8.919 -11.081 1.00 82.69 116 LYS A CA 1
ATOM 938 C C . LYS A 1 116 ? 16.228 9.226 -10.525 1.00 82.69 116 LYS A C 1
ATOM 940 O O . LYS A 1 116 ? 15.984 8.965 -9.350 1.00 82.69 116 LYS A O 1
ATOM 945 N N . ASP A 1 117 ? 15.321 9.758 -11.345 1.00 87.19 117 ASP A N 1
ATOM 946 C CA . ASP A 1 117 ? 13.943 10.061 -10.930 1.00 87.19 117 ASP A CA 1
ATOM 947 C C . ASP A 1 117 ? 13.157 8.781 -10.610 1.00 87.19 117 ASP A C 1
ATOM 949 O O . ASP A 1 117 ? 12.593 8.639 -9.526 1.00 87.19 117 ASP A O 1
ATOM 953 N N . THR A 1 118 ? 13.188 7.794 -11.510 1.00 88.31 118 THR A N 1
ATOM 954 C CA . THR A 1 118 ? 12.437 6.544 -11.319 1.00 88.31 118 THR A CA 1
ATOM 955 C C . THR A 1 118 ? 12.978 5.737 -10.140 1.00 88.31 118 THR A C 1
ATOM 957 O O . THR A 1 118 ? 12.201 5.190 -9.358 1.00 88.31 118 THR A O 1
ATOM 960 N N . GLU A 1 119 ? 14.300 5.695 -9.955 1.00 87.50 119 GLU A N 1
ATOM 961 C CA . GLU A 1 119 ? 14.893 5.066 -8.769 1.00 87.50 119 GLU A CA 1
ATOM 962 C C . GLU A 1 119 ? 14.513 5.789 -7.476 1.00 87.50 119 GLU A C 1
ATOM 964 O O . GLU A 1 119 ? 14.181 5.140 -6.481 1.00 87.50 119 GLU A O 1
ATOM 969 N N . SER A 1 120 ? 14.507 7.125 -7.491 1.00 91.19 120 SER A N 1
ATOM 970 C CA . SER A 1 120 ? 14.062 7.929 -6.350 1.00 91.19 120 SER A CA 1
ATOM 971 C C . SER A 1 120 ? 12.612 7.619 -5.987 1.00 91.19 120 SER A C 1
ATOM 973 O O . SER A 1 120 ? 12.322 7.402 -4.811 1.00 91.19 120 SER A O 1
ATOM 975 N N . LYS A 1 121 ? 11.724 7.483 -6.980 1.00 94.00 121 LYS A N 1
ATOM 976 C CA . LYS A 1 121 ? 10.323 7.084 -6.775 1.00 94.00 121 LYS A CA 1
ATOM 977 C C . LYS A 1 121 ? 10.196 5.678 -6.193 1.00 94.00 121 LYS A C 1
ATOM 979 O O . LYS A 1 121 ? 9.466 5.489 -5.228 1.00 94.00 121 LYS A O 1
ATOM 984 N N . ILE A 1 122 ? 10.943 4.692 -6.698 1.00 93.44 122 ILE A N 1
ATOM 985 C CA . ILE A 1 122 ? 10.941 3.329 -6.129 1.00 93.44 122 ILE A CA 1
ATOM 986 C C . ILE A 1 122 ? 11.443 3.334 -4.680 1.00 93.44 122 ILE A C 1
ATOM 988 O O . ILE A 1 122 ? 10.866 2.668 -3.816 1.00 93.44 122 ILE A O 1
ATOM 992 N N . LYS A 1 123 ? 12.503 4.093 -4.388 1.00 93.75 123 LYS A N 1
ATOM 993 C CA . LYS A 1 123 ? 13.038 4.235 -3.029 1.00 93.75 123 LYS A CA 1
ATOM 994 C C . LYS A 1 123 ? 12.032 4.908 -2.096 1.00 93.75 123 LYS A C 1
ATOM 996 O O . LYS A 1 123 ? 11.886 4.474 -0.950 1.00 93.75 123 LYS A O 1
ATOM 1001 N N . TRP A 1 124 ? 11.342 5.936 -2.580 1.00 95.25 124 TRP A N 1
ATOM 1002 C CA . TRP A 1 124 ? 10.269 6.605 -1.854 1.00 95.25 124 TRP A CA 1
ATOM 1003 C C . TRP A 1 124 ? 9.114 5.640 -1.564 1.00 95.25 124 TRP A C 1
ATOM 1005 O O . TRP A 1 124 ? 8.773 5.473 -0.399 1.00 95.25 124 TRP A O 1
ATOM 1015 N N . LEU A 1 125 ? 8.626 4.890 -2.563 1.00 96.12 125 LEU A N 1
ATOM 1016 C CA . LEU A 1 125 ? 7.582 3.870 -2.379 1.00 96.12 125 LEU A CA 1
ATOM 1017 C C . LEU A 1 125 ? 7.979 2.850 -1.304 1.00 96.12 125 LEU A C 1
ATOM 1019 O O . LEU A 1 125 ? 7.204 2.554 -0.400 1.00 96.12 125 LEU A O 1
ATOM 1023 N N . ASN A 1 126 ? 9.211 2.337 -1.356 1.00 96.00 126 ASN A N 1
ATOM 1024 C CA . ASN A 1 126 ? 9.706 1.407 -0.341 1.00 96.00 126 ASN A CA 1
ATOM 1025 C C . ASN A 1 126 ? 9.729 2.037 1.061 1.00 96.00 126 ASN A C 1
ATOM 1027 O O . ASN A 1 126 ? 9.382 1.392 2.047 1.00 96.00 126 ASN A O 1
ATOM 1031 N N . THR A 1 127 ? 10.113 3.310 1.149 1.00 96.31 127 THR A N 1
ATOM 1032 C CA . THR A 1 127 ? 10.153 4.052 2.412 1.00 96.31 127 THR A CA 1
ATOM 1033 C C . THR A 1 127 ? 8.753 4.252 2.991 1.00 96.31 127 THR A C 1
ATOM 1035 O O . THR A 1 127 ? 8.545 3.948 4.165 1.00 96.31 127 THR A O 1
ATOM 1038 N N . GLU A 1 128 ? 7.796 4.709 2.185 1.00 95.44 128 GLU A N 1
ATOM 1039 C CA . GLU A 1 128 ? 6.414 4.935 2.622 1.00 95.44 128 GLU A CA 1
ATOM 1040 C C . GLU A 1 128 ? 5.723 3.634 3.026 1.00 95.44 128 GLU A C 1
ATOM 1042 O O . GLU A 1 128 ? 5.113 3.565 4.092 1.00 95.44 128 GLU A O 1
ATOM 1047 N N . PHE A 1 129 ? 5.914 2.557 2.260 1.00 96.75 129 PHE A N 1
ATOM 1048 C CA . PHE A 1 129 ? 5.371 1.252 2.626 1.00 96.75 129 PHE A CA 1
ATOM 1049 C C . PHE A 1 129 ? 5.905 0.768 3.981 1.00 96.75 129 PHE A C 1
ATOM 1051 O O . PHE A 1 129 ? 5.135 0.354 4.846 1.00 96.75 129 PHE A O 1
ATOM 1058 N N . ILE A 1 130 ? 7.223 0.857 4.203 1.00 95.50 130 ILE A N 1
ATOM 1059 C CA . ILE A 1 130 ? 7.842 0.447 5.472 1.00 95.50 130 ILE A CA 1
ATOM 1060 C C . ILE A 1 130 ? 7.331 1.301 6.636 1.00 95.50 130 ILE A C 1
ATOM 1062 O O . ILE A 1 130 ? 7.082 0.759 7.716 1.00 95.50 130 ILE A O 1
ATOM 1066 N N . LYS A 1 131 ? 7.194 2.619 6.447 1.00 95.69 131 LYS A N 1
ATOM 1067 C CA . LYS A 1 131 ? 6.635 3.512 7.471 1.00 95.69 131 LYS A CA 1
ATOM 1068 C C . LYS A 1 131 ? 5.217 3.086 7.836 1.00 95.69 131 LYS A C 1
ATOM 1070 O O . LYS A 1 131 ? 4.955 2.853 9.015 1.00 95.69 131 LYS A O 1
ATOM 1075 N N . GLN A 1 132 ? 4.350 2.899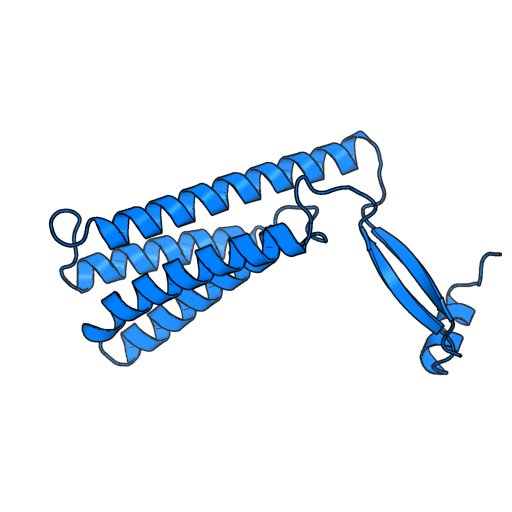 6.844 1.00 95.69 132 GLN A N 1
ATOM 1076 C CA . GLN A 1 132 ? 2.958 2.542 7.091 1.00 95.69 132 GLN A CA 1
ATOM 1077 C C . GLN A 1 132 ? 2.821 1.146 7.714 1.00 95.69 132 GLN A C 1
ATOM 1079 O O . GLN A 1 132 ? 2.093 0.975 8.688 1.00 95.69 132 GLN A O 1
ATOM 1084 N N . ALA A 1 133 ? 3.575 0.149 7.242 1.00 95.31 133 ALA A N 1
ATOM 1085 C CA . ALA A 1 133 ? 3.563 -1.193 7.826 1.00 95.31 133 ALA A CA 1
ATOM 1086 C C . ALA A 1 133 ? 4.027 -1.197 9.297 1.00 95.31 133 ALA A C 1
ATOM 1088 O O . ALA A 1 133 ? 3.457 -1.903 10.133 1.00 95.31 133 ALA A O 1
ATOM 1089 N N . LYS A 1 134 ? 5.038 -0.383 9.639 1.00 95.88 134 LYS A N 1
ATOM 1090 C CA . LYS A 1 134 ? 5.484 -0.192 11.031 1.00 95.88 134 LYS A CA 1
ATOM 1091 C C . LYS A 1 134 ? 4.430 0.505 11.880 1.00 95.88 134 LYS A C 1
ATOM 1093 O O . LYS A 1 134 ? 4.227 0.103 13.022 1.00 95.88 134 LYS A O 1
ATOM 1098 N N . TYR A 1 135 ? 3.772 1.521 11.337 1.00 96.75 135 TYR A N 1
ATOM 1099 C CA . TYR A 1 135 ? 2.688 2.211 12.019 1.00 96.75 135 TYR A CA 1
ATOM 1100 C C . TYR A 1 135 ? 1.529 1.250 12.337 1.00 96.75 135 TYR A C 1
ATOM 1102 O O . TYR A 1 135 ? 1.129 1.133 13.494 1.00 96.75 135 TYR A O 1
ATOM 1110 N N . ILE A 1 136 ? 1.079 0.450 11.364 1.00 96.69 136 ILE A N 1
ATOM 1111 C CA . ILE A 1 136 ? 0.045 -0.572 11.599 1.00 96.69 136 ILE A CA 1
ATOM 1112 C C . ILE A 1 136 ? 0.486 -1.592 12.656 1.00 96.69 136 ILE A C 1
ATOM 1114 O O . ILE A 1 136 ? -0.314 -1.990 13.497 1.00 96.69 136 ILE A O 1
ATOM 1118 N N . GLN A 1 137 ? 1.767 -1.968 12.698 1.00 95.94 137 GLN A N 1
ATOM 1119 C CA . GLN A 1 137 ? 2.285 -2.823 13.770 1.00 95.94 137 GLN A CA 1
ATOM 1120 C C . GLN A 1 137 ? 2.168 -2.178 15.163 1.00 95.94 137 GLN A C 1
ATOM 1122 O O . GLN A 1 137 ? 1.999 -2.884 16.157 1.00 95.94 137 GLN A O 1
ATOM 1127 N N . GLN A 1 138 ? 2.311 -0.856 15.269 1.00 96.12 138 GLN A N 1
ATOM 1128 C CA . GLN A 1 138 ? 2.142 -0.141 16.536 1.00 96.12 138 GLN A CA 1
ATOM 1129 C C . GLN A 1 138 ? 0.671 -0.117 16.955 1.00 96.12 138 GLN A C 1
ATOM 1131 O O . GLN A 1 138 ? 0.383 -0.419 18.112 1.00 96.12 138 GLN A O 1
ATOM 1136 N N . VAL A 1 139 ? -0.243 0.150 16.017 1.00 95.94 139 VAL A N 1
ATOM 1137 C CA . VAL A 1 139 ? -1.698 0.077 16.241 1.00 95.94 139 VAL A CA 1
ATOM 1138 C C . VAL A 1 139 ? -2.102 -1.319 16.722 1.00 95.94 139 VAL A C 1
ATOM 1140 O O . VAL A 1 139 ? -2.763 -1.452 17.750 1.00 95.94 139 VAL A O 1
ATOM 1143 N N . GLU A 1 140 ? -1.625 -2.369 16.049 1.00 96.06 140 GLU A N 1
ATOM 1144 C CA . GLU A 1 140 ? -1.875 -3.768 16.414 1.00 96.06 140 GLU A CA 1
ATOM 1145 C C . GLU A 1 140 ? -1.474 -4.062 17.869 1.00 96.06 140 GLU A C 1
ATOM 1147 O O . GLU A 1 140 ? -2.217 -4.698 18.622 1.00 96.06 140 GLU A O 1
ATOM 1152 N N . ARG A 1 141 ? -0.301 -3.568 18.291 1.00 96.06 141 ARG A N 1
ATOM 1153 C CA . ARG A 1 141 ? 0.180 -3.718 19.672 1.00 96.06 141 ARG A CA 1
ATOM 1154 C C . ARG A 1 141 ? -0.691 -2.949 20.656 1.00 96.06 141 ARG A C 1
ATOM 1156 O O . ARG A 1 141 ? -1.078 -3.525 21.659 1.00 96.06 141 ARG A O 1
ATOM 1163 N N . GLN A 1 142 ? -1.038 -1.698 20.361 1.00 94.81 142 GLN A N 1
ATOM 1164 C CA . GLN A 1 142 ? -1.884 -0.881 21.238 1.00 94.81 142 GLN A CA 1
ATOM 1165 C C . GLN A 1 142 ? -3.260 -1.510 21.466 1.00 94.81 142 GLN A C 1
ATOM 1167 O O . GLN A 1 142 ? -3.742 -1.525 22.595 1.00 94.81 142 GLN A O 1
ATOM 1172 N N . ILE A 1 143 ? -3.882 -2.050 20.416 1.00 95.25 143 ILE A N 1
ATOM 1173 C CA . ILE A 1 143 ? -5.176 -2.737 20.513 1.00 95.25 143 ILE A CA 1
ATOM 1174 C C . ILE A 1 143 ? -5.063 -3.949 21.435 1.00 95.25 143 ILE A C 1
ATOM 1176 O O . ILE A 1 143 ? -5.870 -4.107 22.349 1.00 95.25 143 ILE A O 1
ATOM 1180 N N . ARG A 1 144 ? -4.038 -4.782 21.227 1.00 95.31 144 ARG A N 1
ATOM 1181 C CA . ARG A 1 144 ? -3.804 -5.979 22.038 1.00 95.31 144 ARG A CA 1
ATOM 1182 C C . ARG A 1 144 ? -3.494 -5.636 23.494 1.00 95.31 144 ARG A C 1
ATOM 1184 O O . ARG A 1 144 ? -4.090 -6.219 24.392 1.00 95.31 144 ARG A O 1
ATOM 1191 N N . ASP A 1 145 ? -2.569 -4.711 23.724 1.00 96.69 145 ASP A N 1
ATOM 1192 C CA . ASP A 1 145 ? -2.059 -4.386 25.057 1.00 96.69 145 ASP A CA 1
ATOM 1193 C C . ASP A 1 145 ? -3.139 -3.686 25.913 1.00 96.69 145 ASP A C 1
ATOM 1195 O O . ASP A 1 145 ? -3.174 -3.869 27.127 1.00 96.69 145 ASP A O 1
ATOM 1199 N N . ASN A 1 146 ? -4.075 -2.966 25.278 1.00 95.19 146 ASN A N 1
ATOM 1200 C CA . ASN A 1 146 ? -5.229 -2.342 25.937 1.00 95.19 146 ASN A CA 1
ATOM 1201 C C . ASN A 1 146 ? -6.511 -3.199 25.902 1.00 95.19 146 ASN A C 1
ATOM 1203 O O . ASN A 1 146 ? -7.561 -2.734 26.344 1.00 95.19 146 ASN A O 1
ATOM 1207 N N . ASN A 1 147 ? -6.452 -4.427 25.372 1.00 93.75 147 ASN A N 1
ATOM 1208 C CA . ASN A 1 147 ? -7.594 -5.336 25.220 1.00 93.75 147 ASN A CA 1
ATOM 1209 C C . ASN A 1 147 ? -8.812 -4.698 24.509 1.00 93.75 147 ASN A C 1
ATOM 1211 O O . ASN A 1 147 ? -9.960 -4.864 24.923 1.00 93.75 147 ASN A O 1
ATOM 1215 N N . ILE A 1 148 ? -8.548 -3.932 23.449 1.00 91.56 148 ILE A N 1
ATOM 1216 C CA . ILE A 1 148 ? -9.567 -3.265 22.633 1.00 91.56 148 ILE A CA 1
ATOM 1217 C C . ILE A 1 148 ? -10.111 -4.272 21.612 1.00 91.56 148 ILE A C 1
ATOM 1219 O O . ILE A 1 148 ? -9.348 -4.883 20.865 1.00 91.56 148 ILE A O 1
ATOM 1223 N N . GLU A 1 149 ? -11.433 -4.425 21.516 1.00 92.88 149 GLU A N 1
ATOM 1224 C CA . GLU A 1 149 ? -12.026 -5.085 20.349 1.00 92.88 149 GLU A CA 1
ATOM 1225 C C . GLU A 1 149 ? -11.852 -4.169 19.129 1.00 92.88 149 GLU A C 1
ATOM 1227 O O . GLU A 1 149 ? -12.328 -3.036 19.174 1.00 92.88 149 GLU A O 1
ATOM 1232 N N . PRO A 1 150 ? -11.199 -4.604 18.033 1.00 91.06 150 PRO A N 1
ATOM 1233 C CA . PRO A 1 150 ? -10.804 -3.708 16.941 1.00 91.06 150 PRO A CA 1
ATOM 1234 C C . PRO A 1 150 ? -11.994 -3.105 16.190 1.00 91.06 150 PRO A C 1
ATOM 1236 O O . PRO A 1 150 ? -11.863 -2.058 15.558 1.00 91.06 150 PRO A O 1
ATOM 1239 N N . PHE A 1 151 ? -13.164 -3.741 16.258 1.00 93.25 151 PHE A N 1
ATOM 1240 C CA . PHE A 1 151 ? -14.361 -3.266 15.585 1.00 93.25 151 PHE A CA 1
ATOM 1241 C C . PHE A 1 151 ? -15.592 -3.398 16.462 1.00 93.25 151 PHE A C 1
ATOM 1243 O O . PHE A 1 151 ? -15.790 -4.424 17.106 1.00 93.25 151 PHE A O 1
ATOM 1250 N N . THR A 1 152 ? -16.473 -2.413 16.343 1.00 90.19 152 THR A N 1
ATOM 1251 C CA . THR A 1 152 ? -17.808 -2.427 16.940 1.00 90.19 152 THR A CA 1
ATOM 1252 C C . THR A 1 152 ? -18.850 -2.572 15.834 1.00 90.19 152 THR A C 1
ATOM 1254 O O . THR A 1 152 ? -18.749 -1.929 14.786 1.00 90.19 152 THR A O 1
ATOM 1257 N N . GLU A 1 153 ? -19.856 -3.424 16.038 1.00 87.81 153 GLU A N 1
ATOM 1258 C CA . GLU A 1 153 ? -21.004 -3.523 15.129 1.00 87.81 153 GLU A CA 1
ATOM 1259 C C . GLU A 1 153 ? -21.955 -2.338 15.348 1.00 87.81 153 GLU A C 1
ATOM 1261 O O . GLU A 1 153 ? -22.410 -2.088 16.463 1.00 87.81 153 GLU A O 1
ATOM 1266 N N . ILE A 1 154 ? -22.274 -1.623 14.271 1.00 85.19 154 ILE A N 1
ATOM 1267 C CA . ILE A 1 154 ? -23.269 -0.552 14.234 1.00 85.19 154 ILE A CA 1
ATOM 1268 C C . ILE A 1 154 ? -24.489 -1.050 13.464 1.00 85.19 154 ILE A C 1
ATOM 1270 O O . ILE A 1 154 ? -24.369 -1.664 12.401 1.00 85.19 154 ILE A O 1
ATOM 1274 N N . VAL A 1 155 ? -25.671 -0.790 14.023 1.00 85.19 155 VAL A N 1
ATOM 1275 C CA . VAL A 1 155 ? -26.964 -1.142 13.437 1.00 85.19 155 VAL A CA 1
ATOM 1276 C C . VAL A 1 155 ? -27.701 0.142 13.077 1.00 85.19 155 VAL A C 1
ATOM 1278 O O . VAL A 1 155 ? -28.077 0.908 13.960 1.00 85.19 155 VAL A O 1
ATOM 1281 N N . GLU A 1 156 ? -27.928 0.359 11.787 1.00 86.19 156 GLU A N 1
ATOM 1282 C CA . GLU A 1 156 ? -28.749 1.454 11.270 1.00 86.19 156 GLU A CA 1
ATOM 1283 C C . GLU A 1 156 ? -30.126 0.940 10.863 1.00 86.19 156 GLU A C 1
ATOM 1285 O O . GLU A 1 156 ? -30.240 -0.095 10.206 1.00 86.19 156 GLU A O 1
ATOM 1290 N N . SER A 1 157 ? -31.174 1.675 11.230 1.00 84.12 157 SER A N 1
ATOM 1291 C CA . SER A 1 157 ? -32.526 1.415 10.736 1.00 84.12 157 SER A CA 1
ATOM 1292 C C . SER A 1 157 ? -32.682 2.001 9.339 1.00 84.12 157 SER A C 1
ATOM 1294 O O . SER A 1 157 ? -32.327 3.154 9.112 1.00 84.12 157 SER A O 1
ATOM 1296 N N . LEU A 1 158 ? -33.250 1.223 8.424 1.00 81.06 158 LEU A N 1
ATOM 1297 C CA . LEU A 1 158 ? -33.629 1.692 7.097 1.00 81.06 158 LEU A CA 1
ATOM 1298 C C . LEU A 1 158 ? -35.127 2.020 7.148 1.00 81.06 158 LEU A C 1
ATOM 1300 O O . LEU A 1 158 ? -35.954 1.113 7.272 1.00 81.06 158 LEU A O 1
ATOM 1304 N N . THR A 1 159 ? -35.447 3.317 7.183 1.00 71.12 159 THR A N 1
ATOM 1305 C CA . THR A 1 159 ? -36.819 3.848 7.055 1.00 71.12 159 THR A CA 1
ATOM 1306 C C . THR A 1 159 ? -37.393 3.582 5.678 1.00 71.12 159 THR A C 1
ATOM 1308 O O . THR A 1 159 ? -36.653 3.822 4.698 1.00 71.12 159 THR A O 1
#

Foldseek 3Di:
DDDPPVNVVVCVVVVFKDKDKDFPDDDPDDLVVLVVVLVVLLVLLVVLLVVLVVQDDPVLNVVSVQLSVLLSVLSCQLSDGLQQAADPVSVVSPVVSLVSSVVSCVVSVNDCVRPVPNVVSSVVSVVVSVVSNVSSVVSNCVCVVVVNDRIDMDMGGDD

Radius of gyration: 20.68 Å; chains: 1; bounding box: 60×26×51 Å